Protein AF-A0AAP8T2L1-F1 (afdb_monomer)

Sequence (110 aa):
IVYGIDPHDRSHGLIIADNTVYGTKKKHGIIISREVNDSFIFNNRSYDNHLSGLVIDRNSVNNLIAYNEIYKNHTDGITLYESADNLLWGNQVISNRRHGIRIRNSVNIR

pLDDT: mean 97.95, std 3.61, range [69.81, 98.94]

Structure (mmCIF, N/CA/C/O backbone):
data_AF-A0AAP8T2L1-F1
#
_entry.id   AF-A0AAP8T2L1-F1
#
loop_
_atom_site.group_PDB
_atom_site.id
_atom_site.type_symbol
_atom_site.label_atom_id
_atom_site.label_alt_id
_atom_site.label_comp_id
_atom_site.label_asym_id
_atom_site.label_entity_id
_atom_site.label_seq_id
_atom_site.pdbx_PDB_ins_code
_atom_site.Cartn_x
_atom_site.Cartn_y
_atom_site.Cartn_z
_atom_site.occupancy
_atom_site.B_iso_or_equiv
_atom_site.auth_seq_id
_atom_site.auth_comp_id
_atom_site.auth_asym_id
_atom_site.auth_atom_id
_atom_site.pdbx_PDB_model_num
ATOM 1 N N . ILE A 1 1 ? 0.725 -8.286 16.648 1.00 69.81 1 ILE A N 1
ATOM 2 C CA . ILE A 1 1 ? 0.908 -8.397 15.182 1.00 69.81 1 ILE A CA 1
ATOM 3 C C . ILE A 1 1 ? 1.574 -7.121 14.677 1.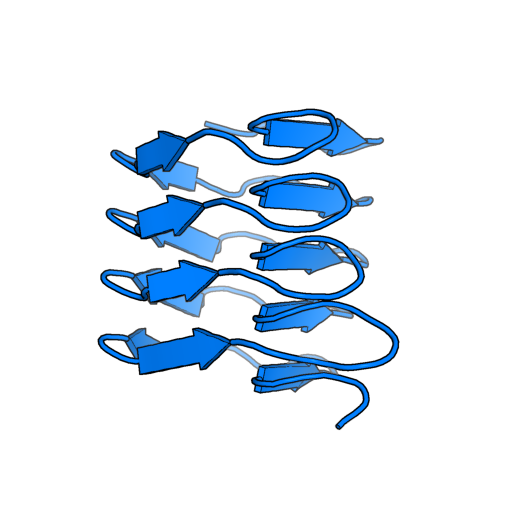00 69.81 1 ILE A C 1
ATOM 5 O O . ILE A 1 1 ? 1.066 -6.039 14.970 1.00 69.81 1 ILE A O 1
ATOM 9 N N . VAL A 1 2 ? 2.739 -7.236 14.030 1.00 84.06 2 VAL A N 1
ATOM 10 C CA . VAL A 1 2 ? 3.476 -6.082 13.477 1.00 84.06 2 VAL A CA 1
ATOM 11 C C . VAL A 1 2 ? 2.884 -5.690 12.125 1.00 84.06 2 VAL A C 1
ATOM 13 O O . VAL A 1 2 ? 2.434 -4.556 11.995 1.00 84.06 2 VAL A O 1
ATOM 16 N N . TYR A 1 3 ? 2.796 -6.655 11.208 1.00 79.81 3 TYR A N 1
ATOM 17 C CA . TYR A 1 3 ? 2.120 -6.577 9.910 1.00 79.81 3 TYR A CA 1
ATOM 18 C C . TYR A 1 3 ? 1.107 -7.715 9.775 1.00 79.81 3 TYR A C 1
ATOM 20 O O . TYR A 1 3 ? 1.274 -8.737 10.441 1.00 79.81 3 TYR A O 1
ATOM 28 N N . GLY A 1 4 ? 0.079 -7.540 8.943 1.00 94.38 4 GLY A N 1
ATOM 29 C CA . GLY A 1 4 ? -0.875 -8.601 8.616 1.00 94.38 4 GLY A CA 1
ATOM 30 C C . GLY A 1 4 ? -0.333 -9.522 7.525 1.00 94.38 4 GLY A C 1
ATOM 31 O O . GLY A 1 4 ? -0.087 -10.695 7.783 1.00 94.38 4 GLY A O 1
ATOM 32 N N . ILE A 1 5 ? -0.109 -8.967 6.330 1.00 97.56 5 ILE A N 1
ATOM 33 C CA . ILE A 1 5 ? 0.462 -9.659 5.163 1.00 97.56 5 ILE A CA 1
ATOM 34 C C . ILE A 1 5 ? 1.694 -8.870 4.706 1.00 97.56 5 ILE A C 1
ATOM 36 O O . ILE A 1 5 ? 1.571 -7.676 4.438 1.00 97.56 5 ILE A O 1
ATOM 40 N N . ASP A 1 6 ? 2.863 -9.517 4.662 1.00 97.38 6 ASP A N 1
ATOM 41 C CA . ASP A 1 6 ? 4.164 -8.861 4.429 1.00 97.38 6 ASP A CA 1
ATOM 42 C C . ASP A 1 6 ? 5.100 -9.643 3.477 1.00 97.38 6 ASP A C 1
ATOM 44 O O . ASP A 1 6 ? 6.122 -10.178 3.917 1.00 97.38 6 ASP A O 1
ATOM 48 N N . PRO A 1 7 ? 4.762 -9.799 2.180 1.00 93.44 7 PRO A N 1
ATOM 49 C CA . PRO A 1 7 ? 5.685 -10.356 1.204 1.00 93.44 7 PRO A CA 1
ATOM 50 C C . PRO A 1 7 ? 6.895 -9.459 0.969 1.00 93.44 7 PRO A C 1
ATOM 52 O O . PRO A 1 7 ? 6.800 -8.233 0.866 1.00 93.44 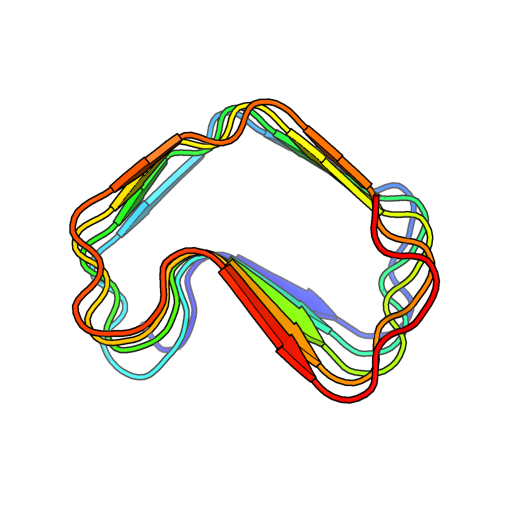7 PRO A O 1
ATOM 55 N N . HIS A 1 8 ? 8.035 -10.117 0.801 1.00 94.56 8 HIS A N 1
ATOM 56 C CA . HIS A 1 8 ? 9.329 -9.472 0.712 1.00 94.56 8 HIS A CA 1
ATOM 57 C C . HIS A 1 8 ? 10.233 -10.130 -0.337 1.00 94.56 8 HIS A C 1
ATOM 59 O O . HIS A 1 8 ? 9.967 -11.230 -0.825 1.00 94.56 8 HIS A O 1
ATOM 65 N N . ASP A 1 9 ? 11.340 -9.443 -0.629 1.00 95.94 9 ASP A N 1
ATOM 66 C CA . ASP A 1 9 ? 12.564 -10.015 -1.197 1.00 95.94 9 ASP A CA 1
ATOM 67 C C . ASP A 1 9 ? 12.402 -10.644 -2.586 1.00 95.94 9 ASP A C 1
ATOM 69 O O . ASP A 1 9 ? 12.643 -11.837 -2.769 1.00 95.94 9 ASP A O 1
ATOM 73 N N . ARG A 1 10 ? 12.082 -9.807 -3.585 1.00 97.38 10 ARG A N 1
ATOM 74 C CA . ARG A 1 10 ? 12.013 -10.185 -5.014 1.00 97.38 10 ARG A CA 1
ATOM 75 C C . ARG A 1 10 ? 10.965 -11.254 -5.337 1.00 97.38 10 ARG A C 1
ATOM 77 O O . ARG A 1 10 ? 11.058 -11.932 -6.358 1.00 97.38 10 ARG A O 1
ATOM 84 N N . SER A 1 11 ? 9.970 -11.417 -4.468 1.00 98.38 11 SER A N 1
ATOM 85 C CA . SER A 1 11 ? 8.792 -12.229 -4.777 1.00 98.38 11 SER A CA 1
ATOM 86 C C . SER A 1 11 ? 8.048 -11.638 -5.978 1.00 98.38 11 SER A C 1
ATOM 88 O O . SER A 1 11 ? 7.996 -10.422 -6.136 1.00 98.38 11 SER A O 1
ATOM 90 N N . HIS A 1 12 ? 7.443 -12.472 -6.817 1.00 98.50 12 HIS A N 1
ATOM 91 C CA . HIS A 1 12 ? 6.735 -12.001 -8.008 1.00 98.50 12 HIS A CA 1
ATOM 92 C C . HIS A 1 12 ? 5.533 -12.885 -8.339 1.00 98.50 12 HIS A C 1
ATOM 94 O O . HIS A 1 12 ? 5.485 -14.047 -7.930 1.00 98.50 12 HIS A O 1
ATOM 100 N N . GLY A 1 13 ? 4.564 -12.353 -9.088 1.00 98.00 13 GLY A N 1
ATOM 101 C CA . GLY A 1 13 ? 3.379 -13.116 -9.498 1.00 98.00 13 GLY A CA 1
ATOM 102 C C . GLY A 1 13 ? 2.474 -13.531 -8.334 1.00 98.00 13 GLY A C 1
ATOM 103 O O . GLY A 1 13 ? 1.779 -14.542 -8.427 1.00 98.00 13 GLY A O 1
ATOM 104 N N . LEU A 1 14 ? 2.505 -12.797 -7.217 1.00 98.69 14 LEU A N 1
ATOM 105 C CA . LEU A 1 14 ? 1.685 -13.114 -6.052 1.00 98.69 14 LEU A CA 1
ATOM 106 C C . LEU A 1 14 ? 0.221 -12.748 -6.303 1.00 98.69 14 LEU A C 1
ATOM 108 O O . LEU A 1 14 ? -0.080 -11.746 -6.951 1.00 98.69 14 LEU A O 1
ATOM 112 N N . ILE A 1 15 ? -0.686 -13.521 -5.708 1.00 98.75 15 ILE A N 1
ATOM 113 C CA . ILE A 1 15 ? -2.114 -13.205 -5.642 1.00 98.75 15 ILE A CA 1
ATOM 114 C C . ILE A 1 15 ? -2.483 -13.022 -4.171 1.00 98.75 15 ILE A C 1
ATOM 116 O O . ILE A 1 15 ? -2.495 -13.978 -3.398 1.00 98.75 15 ILE A O 1
ATOM 120 N N . ILE A 1 16 ? -2.774 -11.781 -3.785 1.00 98.81 16 ILE A N 1
ATOM 121 C CA . ILE A 1 16 ? -3.253 -11.405 -2.453 1.00 98.81 16 ILE A CA 1
ATOM 122 C C . ILE A 1 16 ? -4.685 -10.913 -2.631 1.00 98.81 16 ILE A C 1
ATOM 124 O O . ILE A 1 16 ? -4.914 -9.738 -2.925 1.00 98.81 16 ILE A O 1
ATOM 128 N N . ALA A 1 17 ? -5.644 -11.827 -2.509 1.00 98.81 17 ALA A N 1
ATOM 129 C CA . ALA A 1 17 ? -7.039 -11.547 -2.819 1.00 98.81 17 ALA A CA 1
ATOM 130 C C . ALA A 1 17 ? -8.009 -12.009 -1.734 1.00 98.81 17 ALA A C 1
ATOM 132 O O 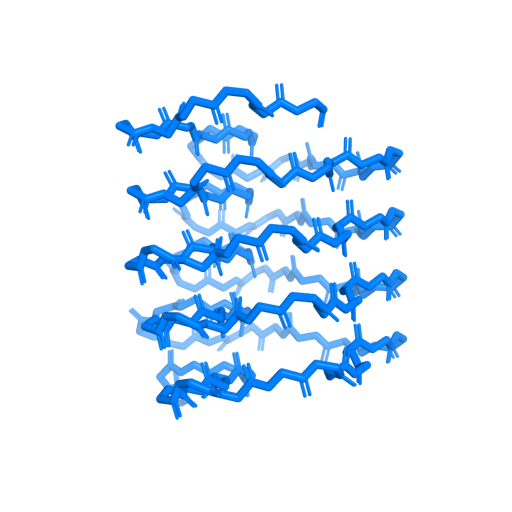. ALA A 1 17 ? -7.729 -12.973 -1.023 1.00 98.81 17 ALA A O 1
ATOM 133 N N . ASP A 1 18 ? -9.134 -11.298 -1.624 1.00 98.69 18 ASP A N 1
ATOM 134 C CA . ASP A 1 18 ? -10.279 -11.645 -0.770 1.00 98.69 18 ASP A CA 1
ATOM 135 C C . ASP A 1 18 ? -9.934 -11.814 0.726 1.00 98.69 18 ASP A C 1
ATOM 137 O O . ASP A 1 18 ? -10.605 -12.527 1.476 1.00 98.69 18 ASP A O 1
ATOM 141 N N . ASN A 1 19 ? -8.889 -11.124 1.199 1.00 98.81 19 ASN A N 1
ATOM 142 C CA . ASN A 1 19 ? -8.484 -11.162 2.602 1.00 98.81 19 ASN A CA 1
ATOM 143 C C . ASN A 1 19 ? -9.191 -10.083 3.426 1.00 98.81 19 ASN A C 1
ATOM 145 O O . ASN A 1 19 ? -9.475 -8.984 2.951 1.00 98.81 19 ASN A O 1
ATOM 149 N N . THR A 1 20 ? -9.381 -10.363 4.716 1.00 98.75 20 THR A N 1
ATOM 150 C CA . THR A 1 20 ? -9.768 -9.365 5.722 1.00 98.75 20 THR A CA 1
ATOM 151 C C . THR A 1 20 ? -8.606 -9.158 6.694 1.00 98.75 20 THR A C 1
ATOM 153 O O . THR A 1 20 ? -8.273 -10.053 7.467 1.00 98.75 20 THR A O 1
ATOM 156 N N . VAL A 1 21 ? -7.972 -7.983 6.646 1.00 98.75 21 VAL A N 1
ATOM 157 C CA . VAL A 1 21 ? -6.747 -7.650 7.390 1.00 98.75 21 VAL A CA 1
ATOM 158 C C . VAL A 1 21 ? -6.991 -6.440 8.289 1.00 98.75 21 VAL A C 1
ATOM 160 O O . VAL A 1 21 ? -7.197 -5.326 7.808 1.00 98.75 21 VAL A O 1
ATOM 163 N N . TYR A 1 22 ? -6.957 -6.636 9.607 1.00 98.69 22 TYR A N 1
ATOM 164 C CA . TYR A 1 22 ? -7.258 -5.559 10.549 1.00 98.69 22 TYR A CA 1
ATOM 165 C C . TYR A 1 22 ? -6.533 -5.677 11.887 1.00 98.69 22 TYR A C 1
ATOM 167 O O . TYR A 1 22 ? -6.067 -6.747 12.286 1.00 98.69 22 TYR A O 1
ATOM 175 N N . GLY A 1 23 ? -6.467 -4.559 12.613 1.00 97.94 23 GLY A N 1
ATOM 176 C CA . GLY A 1 23 ? -6.033 -4.540 14.007 1.00 97.94 23 GLY A CA 1
ATOM 177 C C . GLY A 1 23 ? -4.537 -4.778 14.220 1.00 97.94 23 GLY A C 1
ATOM 178 O O . GLY A 1 23 ? -4.140 -5.151 15.337 1.00 97.94 23 GLY A O 1
ATOM 179 N N . THR A 1 24 ? -3.689 -4.569 13.202 1.00 98.19 24 THR A N 1
ATOM 180 C CA . THR A 1 24 ? -2.235 -4.609 13.409 1.00 98.19 24 THR A CA 1
ATOM 181 C C . THR A 1 24 ? -1.822 -3.553 14.431 1.00 98.19 24 THR A C 1
ATOM 183 O O . THR A 1 24 ? -2.358 -2.448 14.486 1.00 98.19 24 THR A O 1
ATOM 186 N N . LYS A 1 25 ? -0.891 -3.917 15.319 1.00 97.69 25 LYS A N 1
ATOM 187 C CA . LYS A 1 25 ? -0.611 -3.145 16.543 1.00 97.69 25 LYS A CA 1
ATOM 188 C C . LYS A 1 25 ? 0.550 -2.175 16.408 1.00 97.69 25 LYS A C 1
ATOM 190 O O . LYS A 1 25 ? 0.699 -1.308 17.258 1.00 97.69 25 LYS A O 1
ATOM 195 N N . LYS A 1 26 ? 1.401 -2.360 15.396 1.00 97.19 26 LYS A N 1
ATOM 196 C CA . LYS A 1 26 ? 2.616 -1.551 15.228 1.00 97.19 26 LYS A CA 1
ATOM 197 C C . LYS A 1 26 ? 2.772 -0.944 13.844 1.00 97.19 26 LYS A C 1
ATOM 199 O O . LYS A 1 26 ? 3.391 0.108 13.751 1.00 97.19 26 LYS A O 1
ATOM 204 N N . LYS A 1 27 ? 2.309 -1.601 12.778 1.00 96.88 27 LYS A N 1
ATOM 205 C CA . LYS A 1 27 ? 2.555 -1.129 11.413 1.00 96.88 27 LYS A CA 1
ATOM 206 C C . LYS A 1 27 ? 1.346 -1.317 10.494 1.00 96.88 27 LYS A C 1
ATOM 208 O O . LYS A 1 27 ? 0.245 -0.918 10.858 1.00 96.88 27 LYS A O 1
ATOM 213 N N . HIS A 1 28 ? 1.580 -1.799 9.279 1.00 98.25 28 HIS A N 1
ATOM 214 C CA . HIS A 1 28 ? 0.636 -1.778 8.167 1.00 98.25 28 HIS A CA 1
ATOM 215 C C . HIS A 1 28 ? -0.277 -2.999 8.184 1.00 98.25 28 HIS A C 1
ATOM 217 O O . HIS A 1 28 ? 0.074 -4.017 8.781 1.00 98.25 28 HIS A O 1
ATOM 223 N N . GLY A 1 29 ? -1.435 -2.903 7.534 1.00 98.75 29 GLY A N 1
ATOM 224 C CA . GLY A 1 29 ? -2.268 -4.073 7.256 1.00 98.75 29 GLY A CA 1
ATOM 225 C C . GLY A 1 29 ? -1.565 -5.003 6.269 1.00 98.75 29 GLY A C 1
ATOM 226 O O . GLY A 1 29 ? -1.047 -6.052 6.654 1.00 98.75 29 GLY A O 1
ATOM 227 N N . ILE A 1 30 ? -1.505 -4.570 5.011 1.00 98.81 30 ILE A N 1
ATOM 228 C CA . ILE A 1 30 ? -0.823 -5.255 3.910 1.00 98.81 30 ILE A CA 1
ATOM 229 C C . ILE A 1 30 ? 0.389 -4.418 3.496 1.00 98.81 30 ILE A C 1
ATOM 231 O O . ILE A 1 30 ? 0.293 -3.195 3.375 1.00 98.81 30 ILE A O 1
ATOM 235 N N . ILE A 1 31 ? 1.529 -5.053 3.268 1.00 98.69 31 ILE A N 1
ATOM 236 C CA . ILE A 1 31 ? 2.708 -4.409 2.693 1.00 98.69 31 ILE A CA 1
A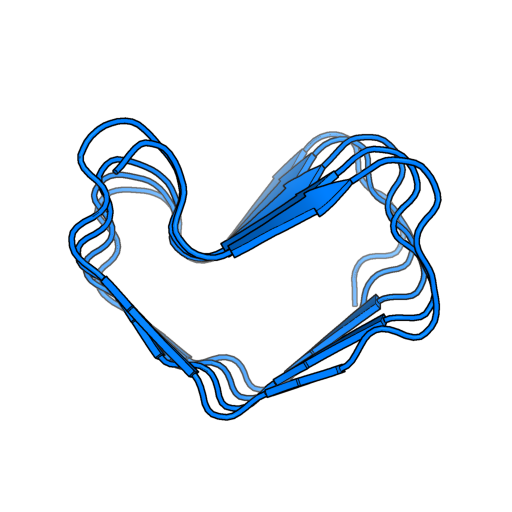TOM 237 C C . ILE A 1 31 ? 3.382 -5.368 1.716 1.00 98.69 31 ILE A C 1
ATOM 239 O O . ILE A 1 31 ? 3.561 -6.536 2.029 1.00 98.69 31 ILE A O 1
ATOM 243 N N . ILE A 1 32 ? 3.750 -4.867 0.538 1.00 98.62 32 ILE A N 1
ATOM 244 C CA . ILE A 1 32 ? 4.717 -5.517 -0.347 1.00 98.62 32 ILE A CA 1
ATOM 245 C C . ILE A 1 32 ? 5.976 -4.655 -0.397 1.00 98.62 32 ILE A C 1
ATOM 247 O O . ILE A 1 32 ? 5.887 -3.428 -0.510 1.00 98.62 32 ILE A O 1
ATOM 251 N N . SER A 1 33 ? 7.152 -5.264 -0.244 1.00 98.56 33 SER A N 1
ATOM 252 C CA . SER A 1 33 ? 8.390 -4.490 -0.147 1.00 98.56 33 SER A CA 1
ATOM 253 C C . SER A 1 33 ? 9.609 -5.196 -0.726 1.00 98.56 33 SER A C 1
ATOM 255 O O . SER A 1 33 ? 9.862 -6.364 -0.448 1.00 98.56 33 SER A O 1
ATOM 257 N N . ARG A 1 34 ? 10.497 -4.392 -1.324 1.00 98.38 34 ARG A N 1
ATOM 258 C CA . ARG A 1 34 ? 11.809 -4.803 -1.851 1.00 98.38 34 ARG A CA 1
ATOM 259 C C . ARG A 1 34 ? 11.646 -5.685 -3.086 1.00 98.38 34 ARG A C 1
ATOM 261 O O . ARG A 1 34 ? 11.839 -6.899 -3.022 1.00 98.38 34 ARG A O 1
ATOM 268 N N . GLU A 1 35 ? 11.313 -5.011 -4.185 1.00 98.62 35 GLU A N 1
ATOM 269 C CA . GLU A 1 35 ? 11.191 -5.586 -5.530 1.00 98.62 35 GLU A CA 1
ATOM 270 C C . GLU A 1 35 ? 10.110 -6.667 -5.627 1.00 98.62 35 GLU A C 1
ATOM 272 O O . GLU A 1 35 ? 10.280 -7.665 -6.323 1.00 98.62 35 GLU A O 1
ATOM 277 N N . VAL A 1 36 ? 8.995 -6.484 -4.911 1.00 98.81 36 VAL A N 1
ATOM 278 C CA . VAL A 1 36 ? 7.827 -7.342 -5.117 1.00 98.81 36 VAL A CA 1
ATOM 279 C C . VAL A 1 36 ? 7.102 -6.866 -6.368 1.00 98.81 36 VAL A C 1
ATOM 281 O O . VAL A 1 36 ? 6.531 -5.773 -6.378 1.00 98.81 36 VAL A O 1
ATOM 284 N N . ASN A 1 37 ? 7.159 -7.670 -7.424 1.00 98.81 37 ASN A N 1
ATOM 285 C CA . ASN A 1 37 ? 6.781 -7.232 -8.764 1.00 98.81 37 ASN A CA 1
ATOM 286 C C . ASN A 1 37 ? 5.663 -8.085 -9.360 1.00 98.81 37 ASN A C 1
ATOM 288 O O . ASN A 1 37 ? 5.402 -9.204 -8.906 1.00 98.81 37 ASN A O 1
ATOM 292 N N . ASP A 1 38 ? 5.012 -7.551 -10.393 1.00 98.81 38 ASP A N 1
ATOM 293 C CA . ASP A 1 38 ? 4.063 -8.282 -11.244 1.00 98.81 38 ASP A CA 1
ATOM 294 C C . ASP A 1 38 ? 2.982 -9.029 -10.434 1.00 98.81 38 ASP A C 1
ATOM 296 O O . ASP A 1 38 ? 2.590 -10.150 -10.760 1.00 98.81 38 ASP A O 1
ATOM 300 N N . SER A 1 39 ? 2.559 -8.442 -9.310 1.00 98.88 39 SER A N 1
ATOM 301 C CA . SER A 1 39 ? 1.650 -9.064 -8.348 1.00 98.88 39 SER A CA 1
ATOM 302 C C . SER A 1 39 ? 0.277 -8.394 -8.336 1.00 98.88 39 SER A C 1
ATOM 304 O O . SER A 1 39 ? 0.099 -7.236 -8.723 1.00 98.88 39 SER A O 1
ATOM 306 N N . PHE A 1 40 ? -0.715 -9.141 -7.858 1.00 98.88 40 PHE A N 1
ATOM 307 C CA . PHE A 1 40 ? -2.123 -8.770 -7.869 1.00 98.88 40 PHE A CA 1
ATOM 308 C C . PHE A 1 40 ? -2.646 -8.682 -6.438 1.00 98.88 40 PHE A C 1
ATOM 310 O O . PHE A 1 40 ? -2.660 -9.674 -5.708 1.00 98.88 40 PHE A O 1
ATOM 317 N N . ILE A 1 41 ? -3.096 -7.494 -6.040 1.00 98.94 41 ILE A N 1
ATOM 318 C CA . ILE A 1 41 ? -3.634 -7.220 -4.707 1.00 98.94 41 ILE A CA 1
ATOM 319 C C . ILE A 1 41 ? -5.042 -6.659 -4.871 1.00 98.94 41 ILE A C 1
ATOM 321 O O . ILE A 1 41 ? -5.216 -5.466 -5.142 1.00 98.94 41 ILE A O 1
ATOM 325 N N . PHE A 1 42 ? -6.061 -7.509 -4.746 1.00 98.94 42 PHE A N 1
ATOM 326 C CA . PHE A 1 42 ? -7.428 -7.107 -5.075 1.00 98.94 42 PHE A CA 1
ATOM 327 C C . PHE A 1 42 ? -8.513 -7.667 -4.161 1.00 98.94 42 PHE A C 1
ATOM 329 O O . PHE A 1 42 ? -8.325 -8.687 -3.513 1.00 98.94 42 PHE A O 1
ATOM 336 N N . ASN A 1 43 ? -9.659 -6.982 -4.100 1.00 98.88 43 ASN A N 1
ATOM 337 C CA . ASN A 1 43 ? -10.819 -7.362 -3.278 1.00 98.88 43 ASN A CA 1
ATOM 338 C C . ASN A 1 43 ? -10.514 -7.572 -1.780 1.00 98.88 43 ASN A C 1
ATOM 340 O O . ASN A 1 43 ? -11.253 -8.257 -1.075 1.00 98.88 43 ASN A O 1
ATOM 344 N N . ASN A 1 44 ? -9.429 -6.997 -1.256 1.00 98.94 44 ASN A N 1
ATOM 345 C CA . ASN A 1 44 ? -9.119 -7.113 0.166 1.00 98.94 44 ASN A CA 1
ATOM 346 C C . ASN A 1 44 ? -9.843 -6.028 0.966 1.00 98.94 44 ASN A C 1
ATOM 348 O O . ASN A 1 44 ? -10.005 -4.896 0.505 1.00 98.94 44 ASN A O 1
ATOM 352 N N . ARG A 1 45 ? -10.178 -6.345 2.218 1.00 98.94 45 ARG A N 1
ATOM 353 C CA . ARG A 1 45 ? -10.580 -5.367 3.233 1.00 98.94 45 ARG A CA 1
ATOM 354 C C . ARG A 1 45 ? -9.416 -5.126 4.183 1.00 98.94 45 ARG A C 1
ATOM 356 O O . ARG A 1 45 ? -9.033 -6.039 4.912 1.00 98.94 45 ARG A O 1
ATOM 363 N N . SER A 1 46 ? -8.860 -3.915 4.195 1.00 98.88 46 SER A N 1
ATOM 364 C CA . SER A 1 46 ? -7.751 -3.547 5.087 1.00 98.88 46 SER A CA 1
ATOM 365 C C . SER A 1 46 ? -8.101 -2.346 5.961 1.00 98.88 46 SER A C 1
ATOM 367 O O . SER A 1 46 ? -8.166 -1.210 5.477 1.00 98.88 46 SER A O 1
ATOM 369 N N . TYR A 1 47 ? -8.340 -2.581 7.255 1.00 98.94 47 TYR A N 1
ATOM 370 C CA . TYR A 1 47 ? -8.896 -1.552 8.134 1.00 98.94 47 TYR A CA 1
ATOM 371 C C . TYR A 1 47 ? -8.404 -1.569 9.579 1.00 98.94 47 TYR A C 1
ATOM 373 O O . TYR A 1 47 ? -7.934 -2.580 10.083 1.00 98.94 47 TYR A O 1
ATOM 381 N N . ASP A 1 48 ? -8.547 -0.431 10.265 1.00 98.75 48 ASP A N 1
ATOM 382 C CA . ASP A 1 48 ? -8.191 -0.266 11.687 1.00 98.75 48 ASP A CA 1
ATOM 383 C C . ASP A 1 48 ? -6.767 -0.763 12.031 1.00 98.75 48 ASP A C 1
ATOM 385 O O . ASP A 1 48 ? -6.516 -1.370 13.074 1.00 98.75 48 ASP A O 1
ATOM 389 N N . ASN A 1 49 ? -5.817 -0.536 11.120 1.00 98.88 49 ASN A N 1
ATOM 390 C CA . ASN A 1 49 ? -4.402 -0.846 11.323 1.00 98.88 49 ASN A CA 1
ATOM 391 C C . ASN A 1 49 ? -3.654 0.351 11.924 1.00 98.88 49 ASN A C 1
ATOM 393 O O . ASN A 1 49 ? -4.025 1.504 11.691 1.00 98.88 49 ASN A O 1
ATOM 397 N N . HIS A 1 50 ? -2.589 0.086 12.691 1.00 98.69 50 HIS A N 1
ATOM 398 C CA . HIS A 1 50 ? -1.848 1.134 13.408 1.00 98.69 50 HIS A CA 1
ATOM 399 C C . HIS A 1 50 ? -1.157 2.156 12.490 1.00 98.69 50 HIS A C 1
ATOM 401 O O . HIS A 1 50 ? -1.003 3.315 12.865 1.00 98.69 50 HIS A O 1
ATOM 407 N N . LEU A 1 51 ? -0.726 1.743 11.300 1.00 98.69 51 LEU A N 1
ATOM 408 C CA . LEU A 1 51 ? -0.249 2.640 10.247 1.00 98.69 51 LEU A CA 1
ATOM 409 C C . LEU A 1 51 ? -1.153 2.500 9.017 1.00 98.69 51 LEU A C 1
ATOM 411 O O . LEU A 1 51 ? -2.371 2.475 9.160 1.00 98.69 51 LEU A O 1
ATOM 415 N N . SER A 1 52 ? -0.576 2.455 7.812 1.00 98.81 52 SER A N 1
ATOM 416 C CA . SER A 1 52 ? -1.352 2.421 6.577 1.00 98.81 52 SER A CA 1
ATOM 417 C C . SER A 1 52 ? -2.072 1.090 6.351 1.00 98.81 52 SER A C 1
ATOM 419 O O . SER A 1 52 ? -1.600 0.038 6.789 1.00 98.81 52 SER A O 1
ATOM 421 N N . GLY A 1 53 ? -3.185 1.127 5.622 1.00 98.88 53 GLY A N 1
ATOM 422 C CA . GLY A 1 53 ? -3.923 -0.082 5.253 1.00 98.88 53 GLY A CA 1
ATOM 423 C C . GLY A 1 53 ? -3.179 -0.951 4.237 1.00 98.88 53 GLY A C 1
ATOM 424 O O . GLY A 1 53 ? -3.095 -2.167 4.417 1.00 98.88 53 GLY A O 1
ATOM 425 N N . LEU A 1 54 ? -2.604 -0.335 3.203 1.00 98.88 54 LEU A N 1
ATOM 426 C CA . LEU A 1 54 ? -1.811 -1.017 2.178 1.00 98.88 54 LEU A CA 1
ATOM 427 C C . LEU A 1 54 ? -0.572 -0.194 1.816 1.00 98.88 54 LEU A C 1
ATOM 429 O O . LEU A 1 54 ? -0.665 1.021 1.625 1.00 98.88 54 LEU A O 1
ATOM 433 N N . VAL A 1 55 ? 0.585 -0.846 1.715 1.00 98.88 55 VAL A N 1
ATOM 434 C CA . VAL A 1 55 ? 1.852 -0.205 1.343 1.00 98.88 55 VAL A CA 1
ATOM 435 C C . VAL A 1 55 ? 2.534 -0.948 0.199 1.00 98.88 55 VAL A C 1
ATOM 437 O O . VAL A 1 55 ? 2.646 -2.170 0.234 1.00 98.88 55 VAL A O 1
ATOM 440 N N . ILE A 1 56 ? 3.029 -0.193 -0.780 1.00 98.81 56 ILE A N 1
ATOM 441 C CA . ILE A 1 56 ? 3.965 -0.651 -1.811 1.00 98.81 56 ILE A CA 1
ATOM 442 C C . ILE A 1 56 ? 5.292 0.077 -1.571 1.00 98.81 56 ILE A C 1
ATOM 444 O O . ILE A 1 56 ? 5.328 1.309 -1.599 1.00 98.81 56 ILE A O 1
ATOM 448 N N . ASP A 1 57 ? 6.357 -0.662 -1.262 1.00 98.62 57 ASP A N 1
ATOM 449 C CA . ASP A 1 57 ? 7.625 -0.102 -0.774 1.00 98.62 57 ASP A CA 1
ATOM 450 C C . ASP A 1 57 ? 8.853 -0.648 -1.525 1.00 98.62 57 ASP A C 1
ATOM 452 O O . ASP A 1 57 ? 8.867 -1.782 -2.012 1.00 98.62 57 ASP A O 1
ATOM 456 N N . ARG A 1 58 ? 9.930 0.146 -1.555 1.00 98.44 58 ARG A N 1
ATOM 457 C CA . ARG A 1 58 ? 11.269 -0.211 -2.063 1.00 98.44 58 ARG A CA 1
ATOM 458 C C . ARG A 1 58 ? 11.262 -0.881 -3.443 1.00 98.44 58 ARG A C 1
ATOM 460 O O . ARG A 1 58 ? 11.560 -2.072 -3.550 1.00 98.44 58 ARG A O 1
ATOM 467 N N . ASN A 1 59 ? 11.000 -0.098 -4.484 1.00 98.62 59 ASN A N 1
ATOM 468 C CA . ASN A 1 59 ? 11.113 -0.503 -5.886 1.00 98.62 59 ASN A CA 1
ATOM 469 C C . ASN A 1 59 ? 10.236 -1.709 -6.262 1.00 98.62 59 ASN A C 1
ATOM 471 O O . ASN A 1 59 ? 10.660 -2.571 -7.022 1.00 98.62 59 ASN A O 1
ATOM 475 N N . SER A 1 60 ? 9.032 -1.786 -5.692 1.00 98.88 60 SER A N 1
ATOM 476 C CA . SER A 1 60 ? 8.041 -2.815 -6.026 1.00 98.88 60 SER A CA 1
ATOM 477 C C . SER A 1 60 ? 7.164 -2.300 -7.172 1.00 98.88 60 SER A C 1
ATOM 479 O O . SER A 1 60 ? 6.431 -1.328 -6.988 1.00 98.88 60 SER A O 1
ATOM 481 N N . VAL A 1 61 ? 7.269 -2.885 -8.365 1.00 98.88 61 VAL A N 1
ATOM 482 C CA . VAL A 1 61 ? 6.750 -2.306 -9.623 1.00 98.88 61 VAL A CA 1
ATOM 483 C C . VAL A 1 61 ? 5.790 -3.239 -10.362 1.00 98.88 61 VAL A C 1
ATOM 485 O O . VAL A 1 61 ? 5.739 -4.435 -10.085 1.00 98.88 61 VAL A O 1
ATOM 488 N N . ASN A 1 62 ? 5.037 -2.702 -11.328 1.00 98.81 62 ASN A N 1
ATOM 489 C CA . ASN A 1 62 ? 4.093 -3.453 -12.169 1.00 98.81 62 ASN A CA 1
ATOM 490 C C . ASN A 1 62 ? 3.008 -4.217 -11.395 1.00 98.81 62 ASN A C 1
ATOM 492 O O . ASN A 1 62 ? 2.494 -5.232 -11.864 1.00 98.81 62 ASN A O 1
ATOM 496 N N . ASN A 1 63 ? 2.631 -3.743 -10.209 1.00 98.94 63 ASN A N 1
ATOM 497 C CA . ASN A 1 63 ? 1.578 -4.378 -9.429 1.00 98.94 63 ASN A CA 1
ATOM 498 C C . ASN A 1 63 ? 0.208 -3.778 -9.760 1.00 98.94 63 ASN A C 1
ATOM 500 O O . ASN A 1 63 ? 0.068 -2.568 -9.982 1.00 98.94 63 ASN A O 1
ATOM 504 N N . LEU A 1 64 ? -0.819 -4.630 -9.726 1.00 98.88 64 LEU A N 1
ATOM 505 C CA . LEU A 1 64 ? -2.220 -4.222 -9.767 1.00 98.88 64 LEU A CA 1
ATOM 506 C C . LEU A 1 64 ? -2.786 -4.178 -8.350 1.00 98.88 64 LEU A C 1
ATOM 508 O O . LEU A 1 64 ? -2.850 -5.198 -7.666 1.00 98.88 64 LEU A O 1
ATOM 512 N N . ILE A 1 65 ? -3.261 -3.006 -7.939 1.00 98.88 65 ILE A N 1
ATOM 513 C CA . ILE A 1 65 ? -3.949 -2.795 -6.670 1.00 98.88 65 ILE A CA 1
ATOM 514 C C . ILE A 1 65 ? -5.378 -2.395 -7.002 1.00 98.88 65 ILE A C 1
ATOM 516 O O . ILE A 1 65 ? -5.619 -1.250 -7.386 1.00 98.88 65 ILE A O 1
ATOM 520 N N . ALA A 1 66 ? -6.327 -3.325 -6.897 1.00 98.94 66 ALA A N 1
ATOM 521 C CA . ALA A 1 66 ? -7.668 -3.106 -7.433 1.00 98.94 66 ALA A CA 1
ATOM 522 C C . ALA A 1 66 ? -8.811 -3.464 -6.485 1.00 98.94 66 ALA A C 1
ATOM 524 O O . ALA A 1 66 ? -8.765 -4.476 -5.798 1.00 98.94 66 ALA A O 1
ATOM 525 N N . TYR A 1 67 ? -9.874 -2.658 -6.487 1.00 98.94 67 TYR A N 1
ATOM 526 C CA . TYR A 1 67 ? -11.131 -2.962 -5.787 1.00 98.94 67 TYR A CA 1
ATOM 527 C C . TYR A 1 67 ? -10.977 -3.296 -4.292 1.00 98.94 67 TYR A C 1
ATOM 529 O O . TYR A 1 67 ? -11.790 -4.015 -3.719 1.00 98.94 67 TYR A O 1
ATOM 537 N N . ASN A 1 68 ? -9.930 -2.785 -3.638 1.00 98.94 68 ASN A N 1
ATOM 538 C CA . ASN A 1 68 ? -9.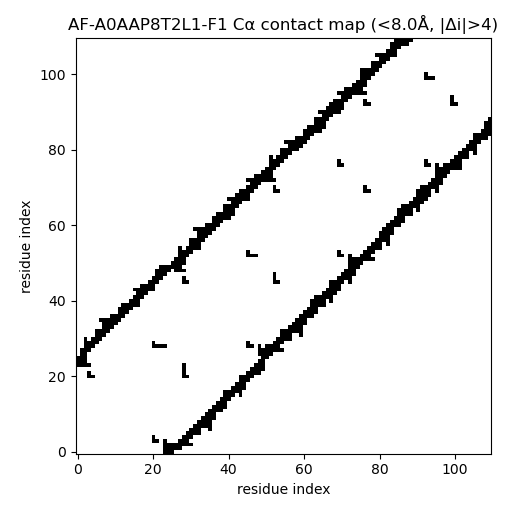745 -2.980 -2.204 1.00 98.94 68 ASN A CA 1
ATOM 539 C C . ASN A 1 68 ? -10.601 -1.977 -1.418 1.00 98.94 68 ASN A C 1
ATOM 541 O O . ASN A 1 68 ? -10.680 -0.800 -1.780 1.00 98.94 68 ASN A O 1
ATOM 545 N N . GLU A 1 69 ? -11.179 -2.424 -0.306 1.00 98.94 69 GLU A N 1
ATOM 546 C CA . GLU A 1 69 ? -11.830 -1.571 0.688 1.00 98.94 69 GLU A CA 1
ATOM 547 C C . GLU A 1 69 ? -10.818 -1.238 1.794 1.00 98.94 69 GLU A C 1
ATOM 549 O O . GLU A 1 69 ? -10.451 -2.089 2.608 1.00 98.94 69 GLU A O 1
ATOM 554 N N . ILE A 1 70 ? -10.332 0.003 1.835 1.00 98.94 70 ILE A N 1
ATOM 555 C CA . ILE A 1 70 ? -9.255 0.417 2.744 1.00 98.94 70 ILE A CA 1
ATOM 556 C C . ILE A 1 70 ? -9.704 1.583 3.614 1.00 98.94 70 ILE A C 1
ATOM 558 O O . ILE A 1 70 ? -9.781 2.727 3.155 1.00 98.94 70 ILE A O 1
ATOM 562 N N . TYR A 1 71 ? -9.986 1.307 4.889 1.00 98.94 71 TYR A N 1
ATOM 563 C CA . TYR A 1 71 ? -10.683 2.273 5.735 1.00 98.94 71 TYR A CA 1
ATOM 564 C C . TYR A 1 71 ? -10.261 2.309 7.200 1.00 98.94 71 TYR A C 1
ATOM 566 O O . TYR A 1 71 ? -9.787 1.333 7.764 1.00 98.94 71 TYR A O 1
ATOM 574 N N . LYS A 1 72 ? -10.473 3.457 7.858 1.00 98.81 72 LYS A N 1
ATOM 575 C CA . LYS A 1 72 ? -10.236 3.651 9.306 1.00 98.81 72 LYS A CA 1
ATOM 576 C C . LYS A 1 72 ? -8.818 3.301 9.783 1.00 98.81 72 LYS A C 1
ATOM 578 O O . LYS A 1 72 ? -8.608 3.101 10.977 1.00 98.81 72 LYS A O 1
ATOM 583 N N . ASN A 1 73 ? -7.833 3.253 8.889 1.00 98.94 73 ASN A N 1
ATOM 584 C CA . ASN A 1 73 ? -6.441 3.039 9.269 1.00 98.94 73 ASN A CA 1
ATOM 585 C C . ASN A 1 73 ? -5.885 4.289 9.963 1.00 98.94 73 ASN A C 1
ATOM 587 O O . ASN A 1 73 ? -6.309 5.418 9.692 1.00 98.94 73 ASN A O 1
ATOM 591 N N . HIS A 1 74 ? -4.968 4.094 10.911 1.00 98.81 74 HIS A N 1
ATOM 592 C CA . HIS A 1 74 ? -4.551 5.153 11.835 1.00 98.81 74 HIS A CA 1
ATOM 593 C C . HIS A 1 74 ? -3.535 6.117 11.207 1.00 98.81 74 HIS A C 1
ATOM 595 O O . HIS A 1 74 ? -3.265 7.169 11.791 1.00 98.81 74 HIS A O 1
ATOM 601 N N . THR A 1 75 ? -3.037 5.810 10.005 1.00 98.75 75 THR A N 1
ATOM 602 C CA . THR A 1 75 ? -2.369 6.773 9.120 1.00 98.75 75 THR A CA 1
ATOM 603 C C . THR A 1 75 ? -3.051 6.851 7.750 1.00 98.75 75 THR A C 1
ATOM 605 O O . THR A 1 75 ? -4.189 7.311 7.672 1.00 98.75 75 THR A O 1
ATOM 608 N N . ASP A 1 76 ? -2.365 6.475 6.672 1.00 98.88 76 ASP A N 1
ATOM 609 C CA . ASP A 1 76 ? -2.852 6.618 5.301 1.00 98.88 76 ASP A CA 1
ATOM 610 C C . ASP A 1 76 ? -3.667 5.388 4.874 1.00 98.88 76 ASP A C 1
ATOM 612 O O . ASP A 1 76 ? -3.569 4.322 5.477 1.00 98.88 76 ASP A O 1
ATOM 616 N N . GLY A 1 77 ? -4.461 5.495 3.814 1.00 98.94 77 GLY A N 1
ATOM 617 C CA . GLY A 1 77 ? -5.096 4.325 3.211 1.00 98.94 77 GLY A CA 1
ATOM 618 C C . GLY A 1 77 ? -4.082 3.484 2.440 1.00 98.94 77 GLY A C 1
ATOM 619 O O . GLY A 1 77 ? -3.605 2.461 2.936 1.00 98.94 77 GLY A O 1
ATOM 620 N N . ILE A 1 78 ? -3.733 3.948 1.239 1.00 98.94 78 ILE A N 1
ATOM 621 C CA . ILE A 1 78 ? -2.722 3.338 0.366 1.00 98.94 78 ILE A CA 1
ATOM 622 C C . ILE A 1 78 ? -1.477 4.223 0.345 1.00 98.94 78 ILE A C 1
ATOM 624 O O . ILE A 1 78 ? -1.569 5.442 0.200 1.00 98.94 78 ILE A O 1
ATOM 628 N N . THR A 1 79 ? -0.298 3.628 0.498 1.00 98.94 79 THR A N 1
ATOM 629 C CA . THR A 1 79 ? 0.983 4.341 0.441 1.00 98.94 79 THR A CA 1
ATOM 630 C C . THR A 1 79 ? 1.919 3.713 -0.582 1.00 98.94 79 THR A C 1
ATOM 632 O O . THR A 1 79 ? 2.148 2.511 -0.536 1.00 98.94 79 THR A O 1
ATOM 635 N N . LEU A 1 80 ? 2.505 4.538 -1.448 1.00 98.81 80 LEU A N 1
ATOM 636 C CA . LEU A 1 80 ? 3.571 4.154 -2.366 1.00 98.81 80 LEU A CA 1
ATOM 637 C C . LEU A 1 80 ? 4.860 4.873 -1.981 1.00 98.81 80 LEU A C 1
ATOM 639 O O . LEU A 1 80 ? 4.883 6.102 -1.845 1.00 98.81 80 LEU A O 1
ATOM 643 N N . TYR A 1 81 ? 5.918 4.092 -1.809 1.00 98.75 81 TYR A N 1
ATOM 644 C CA . TYR A 1 81 ? 7.255 4.537 -1.453 1.00 98.75 81 TYR A CA 1
ATOM 645 C C . TYR A 1 81 ? 8.258 4.006 -2.467 1.00 98.75 81 TYR A C 1
ATOM 647 O O . TYR A 1 81 ? 8.482 2.797 -2.549 1.00 98.75 81 TYR A O 1
ATOM 655 N N . GLU A 1 82 ? 8.847 4.920 -3.245 1.00 98.81 82 GLU A N 1
ATOM 656 C CA . GLU A 1 82 ? 9.931 4.604 -4.183 1.00 98.81 82 GLU A CA 1
ATOM 657 C C . GLU A 1 82 ? 9.588 3.415 -5.102 1.00 98.81 82 GLU A C 1
ATOM 659 O O . GLU A 1 82 ? 10.404 2.520 -5.291 1.00 98.81 82 GLU A O 1
ATOM 664 N N . SER A 1 83 ? 8.348 3.353 -5.596 1.00 98.88 83 SER A N 1
ATOM 665 C CA . SER A 1 83 ? 7.766 2.176 -6.252 1.00 98.88 83 SER A CA 1
ATOM 666 C C . SER A 1 83 ? 6.937 2.597 -7.463 1.00 98.88 83 SER A C 1
ATOM 668 O O . SER A 1 83 ? 5.746 2.893 -7.350 1.00 98.88 83 SER A O 1
ATOM 670 N N . ALA A 1 84 ? 7.605 2.692 -8.612 1.00 98.75 84 ALA A N 1
ATOM 671 C CA . ALA A 1 84 ? 7.048 3.186 -9.868 1.00 98.75 84 ALA A CA 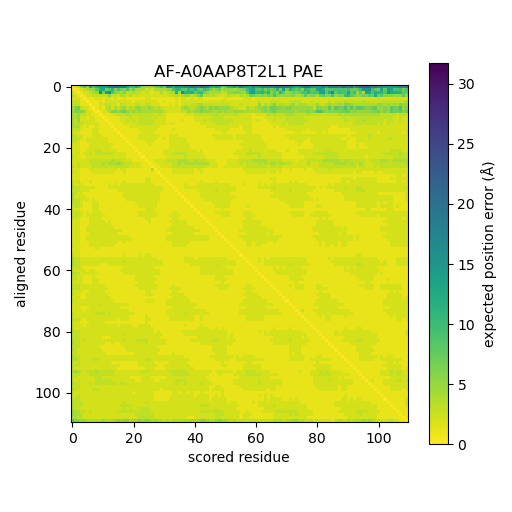1
ATOM 672 C C . ALA A 1 84 ? 6.117 2.178 -10.570 1.00 98.75 84 ALA A C 1
ATOM 674 O O . ALA A 1 84 ? 6.029 1.017 -10.180 1.00 98.75 84 ALA A O 1
ATOM 675 N N . ASP A 1 85 ? 5.430 2.643 -11.615 1.00 98.81 85 ASP A N 1
ATOM 676 C CA . ASP A 1 85 ? 4.743 1.798 -12.605 1.00 98.81 85 ASP A CA 1
ATOM 677 C C . ASP A 1 85 ? 3.672 0.851 -12.023 1.00 98.81 85 ASP A C 1
ATOM 679 O O . ASP A 1 85 ? 3.411 -0.227 -12.553 1.00 98.81 85 ASP A O 1
ATOM 683 N N . ASN A 1 86 ? 3.012 1.253 -10.934 1.00 98.94 86 ASN A N 1
ATOM 684 C CA . ASN A 1 86 ? 1.897 0.509 -10.342 1.00 98.94 86 ASN A CA 1
ATOM 685 C C . ASN A 1 86 ? 0.542 1.081 -10.793 1.00 98.94 86 ASN A C 1
ATOM 687 O O . ASN A 1 86 ? 0.410 2.289 -11.007 1.00 98.94 86 ASN A O 1
ATOM 691 N N . LEU A 1 87 ? -0.469 0.213 -10.895 1.00 98.88 87 LEU A N 1
ATOM 692 C CA . LEU A 1 87 ? -1.845 0.577 -11.248 1.00 98.88 87 LEU A CA 1
ATOM 693 C C . LEU A 1 87 ? -2.761 0.444 -10.028 1.00 98.88 87 LEU A C 1
ATOM 695 O O . LEU A 1 87 ? -2.911 -0.646 -9.472 1.00 98.88 87 LEU A O 1
ATOM 699 N N . LEU A 1 88 ? -3.405 1.540 -9.633 1.00 98.88 88 LEU A N 1
ATOM 700 C CA . LEU A 1 88 ? -4.406 1.596 -8.575 1.00 98.88 88 LEU A CA 1
ATOM 701 C C . LEU A 1 88 ? -5.793 1.793 -9.195 1.00 98.88 88 LEU A C 1
ATOM 703 O O . LEU A 1 88 ? -6.158 2.892 -9.596 1.00 98.88 88 LEU A O 1
ATOM 707 N N . TRP A 1 89 ? -6.615 0.746 -9.213 1.00 98.88 89 TRP A N 1
ATOM 708 C CA . TRP A 1 89 ? -7.884 0.765 -9.944 1.00 98.88 89 TRP A CA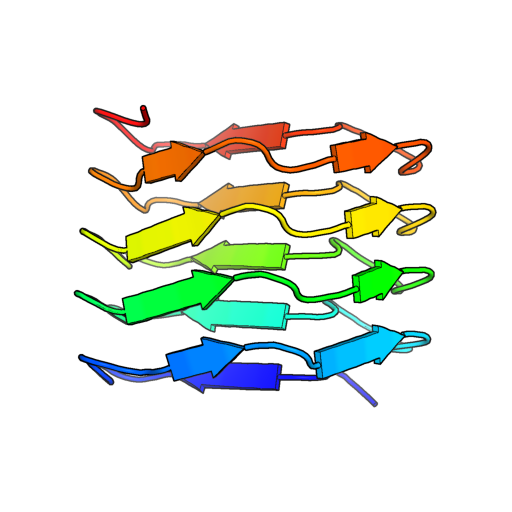 1
ATOM 709 C C . TRP A 1 89 ? -9.105 0.478 -9.064 1.00 98.88 89 TRP A C 1
ATOM 711 O O . TRP A 1 89 ? -9.218 -0.578 -8.451 1.00 98.88 89 TRP A O 1
ATOM 721 N N . GLY A 1 90 ? -10.064 1.406 -9.003 1.00 98.75 90 GLY A N 1
ATOM 722 C CA . GLY A 1 90 ? -11.361 1.159 -8.353 1.00 98.75 90 GLY A CA 1
ATOM 723 C C . GLY A 1 90 ? -11.305 0.879 -6.842 1.00 98.75 90 GLY A C 1
ATOM 724 O O . GLY A 1 90 ? -12.239 0.294 -6.300 1.00 98.75 90 GLY A O 1
ATOM 725 N N . ASN A 1 91 ? -10.225 1.261 -6.152 1.00 98.88 91 ASN A N 1
ATOM 726 C CA . ASN A 1 91 ? -10.108 1.088 -4.701 1.00 98.88 91 ASN A CA 1
ATOM 727 C C . ASN A 1 91 ? -11.023 2.069 -3.952 1.00 98.88 91 ASN A C 1
ATOM 729 O O . ASN A 1 91 ? -11.048 3.262 -4.255 1.00 98.88 91 ASN A O 1
ATOM 733 N N . GLN A 1 92 ? -11.707 1.586 -2.918 1.00 98.88 92 GLN A N 1
ATOM 734 C CA . GLN A 1 92 ? -12.492 2.415 -2.008 1.00 98.88 92 GLN A CA 1
ATOM 735 C C . GLN A 1 92 ? -11.647 2.766 -0.784 1.00 98.88 92 GLN A C 1
ATOM 737 O O . GLN A 1 92 ? -11.418 1.928 0.086 1.00 98.88 92 GLN A O 1
ATOM 742 N N . VAL A 1 93 ? -11.169 4.011 -0.705 1.00 98.88 93 VAL A N 1
ATOM 743 C CA . VAL A 1 93 ? -10.230 4.442 0.342 1.00 98.88 93 VAL A CA 1
ATOM 744 C C . VAL A 1 93 ? -10.867 5.502 1.241 1.00 98.88 93 VAL A C 1
ATOM 746 O O . VAL A 1 93 ? -10.874 6.687 0.914 1.00 98.88 93 VAL A O 1
ATOM 749 N N . ILE A 1 94 ? -11.438 5.075 2.372 1.00 98.75 94 ILE A N 1
ATOM 750 C CA . ILE A 1 94 ? -12.454 5.847 3.111 1.00 98.75 94 ILE A CA 1
ATOM 751 C C . ILE A 1 94 ? -12.048 6.053 4.579 1.00 98.75 94 ILE A C 1
ATOM 753 O O . ILE A 1 94 ? -11.674 5.116 5.274 1.00 98.75 94 ILE A O 1
ATOM 757 N N . SER A 1 95 ? -12.168 7.276 5.101 1.00 98.62 95 SER A N 1
ATOM 758 C CA . SER A 1 95 ? -12.015 7.573 6.543 1.00 98.62 95 SER A CA 1
ATOM 759 C C . SER A 1 95 ? -10.705 7.086 7.192 1.00 98.62 95 SER A C 1
ATOM 761 O O . SER A 1 95 ? -10.694 6.736 8.371 1.00 98.62 95 SER A O 1
ATOM 763 N N . ASN A 1 96 ? -9.595 7.045 6.450 1.00 98.88 96 ASN A N 1
ATOM 764 C CA . ASN A 1 96 ? -8.263 6.863 7.041 1.00 98.88 96 ASN A CA 1
ATOM 765 C C . ASN A 1 96 ? -7.837 8.171 7.731 1.00 98.88 96 ASN A C 1
ATOM 767 O O . ASN A 1 96 ? -8.237 9.250 7.297 1.00 98.88 96 ASN A O 1
ATOM 771 N N . ARG A 1 97 ? -7.070 8.101 8.827 1.00 98.81 97 ARG A N 1
ATOM 772 C CA . ARG A 1 97 ? -6.801 9.283 9.675 1.00 98.81 97 ARG A CA 1
ATOM 773 C C . ARG A 1 97 ? -5.908 10.339 9.019 1.00 98.81 97 ARG A C 1
ATOM 775 O O . ARG A 1 97 ? -5.865 11.467 9.501 1.00 98.81 97 ARG A O 1
ATOM 782 N N . ARG A 1 98 ? -5.160 9.973 7.978 1.00 98.75 98 ARG A N 1
ATOM 783 C CA . ARG A 1 98 ? -4.298 10.878 7.208 1.00 98.75 98 ARG A CA 1
ATOM 784 C C . ARG A 1 98 ? -4.732 10.911 5.742 1.00 98.75 98 ARG A C 1
ATOM 786 O O . ARG 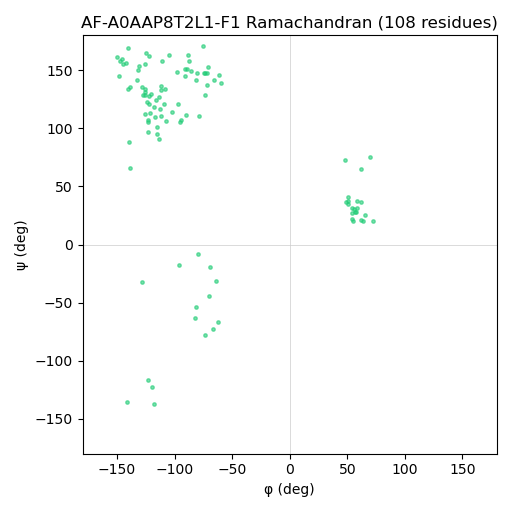A 1 98 ? -5.868 11.271 5.457 1.00 98.75 98 ARG A O 1
ATOM 793 N N . HIS A 1 99 ? -3.848 10.595 4.801 1.00 98.88 99 HIS A N 1
ATOM 794 C CA . HIS A 1 99 ? -4.156 10.684 3.378 1.00 98.88 99 HIS A CA 1
ATOM 795 C C . HIS A 1 99 ? -4.941 9.451 2.918 1.00 98.88 99 HIS A C 1
ATOM 797 O O . HIS A 1 99 ? -4.718 8.346 3.409 1.00 98.88 99 HIS A O 1
ATOM 803 N N . GLY A 1 100 ? -5.834 9.611 1.938 1.00 98.81 100 GLY A N 1
ATOM 804 C CA . GLY A 1 100 ? -6.439 8.462 1.260 1.00 98.81 100 GLY A CA 1
ATOM 805 C C . GLY A 1 100 ? -5.358 7.654 0.541 1.00 98.81 100 GLY A C 1
ATOM 806 O O . GLY A 1 100 ? -5.010 6.552 0.958 1.00 98.81 100 GLY A O 1
ATOM 807 N N . ILE A 1 101 ? -4.762 8.253 -0.487 1.00 98.81 101 ILE A N 1
ATOM 808 C CA . ILE A 1 101 ? -3.636 7.686 -1.234 1.00 98.81 101 ILE A CA 1
ATOM 809 C C . ILE A 1 101 ? -2.463 8.660 -1.128 1.00 98.81 101 ILE A C 1
ATOM 811 O O . ILE A 1 101 ? -2.625 9.854 -1.380 1.00 98.81 101 ILE A O 1
ATOM 815 N N . ARG A 1 102 ? -1.283 8.164 -0.746 1.00 98.81 102 ARG A N 1
ATOM 816 C CA . ARG A 1 102 ? -0.042 8.948 -0.706 1.00 98.81 102 ARG A CA 1
ATOM 817 C C . ARG A 1 102 ? 1.020 8.308 -1.584 1.00 98.81 102 ARG A C 1
ATOM 819 O O . ARG A 1 102 ? 1.353 7.142 -1.400 1.00 98.81 102 ARG A O 1
ATOM 826 N N . ILE A 1 103 ? 1.595 9.106 -2.476 1.00 98.75 103 ILE A N 1
ATOM 827 C CA . ILE A 1 103 ? 2.660 8.697 -3.392 1.00 98.75 103 ILE A CA 1
ATOM 828 C C . ILE A 1 103 ? 3.912 9.508 -3.056 1.00 98.75 103 ILE A C 1
ATOM 830 O O . ILE A 1 103 ? 3.863 10.737 -3.029 1.00 98.75 103 ILE A O 1
ATOM 834 N N . ARG A 1 104 ? 5.030 8.832 -2.774 1.00 98.75 104 ARG A N 1
ATOM 835 C CA . ARG A 1 104 ? 6.339 9.458 -2.544 1.00 98.75 104 ARG A CA 1
ATOM 836 C C . ARG A 1 104 ? 7.370 8.839 -3.480 1.00 98.75 104 ARG A C 1
ATOM 838 O O . ARG A 1 104 ? 7.502 7.617 -3.522 1.00 98.75 104 ARG A O 1
ATOM 845 N N . ASN A 1 105 ? 8.103 9.690 -4.200 1.00 98.69 105 ASN A N 1
ATOM 846 C CA . ASN A 1 105 ? 9.222 9.304 -5.071 1.00 98.69 105 ASN A CA 1
ATOM 847 C C . ASN A 1 105 ? 8.895 8.144 -6.029 1.00 98.69 105 ASN A C 1
ATOM 849 O O . ASN A 1 105 ? 9.723 7.274 -6.261 1.00 98.69 105 ASN A O 1
ATOM 853 N N . SER A 1 106 ? 7.667 8.101 -6.541 1.00 98.69 106 SER A N 1
ATOM 854 C CA . SER A 1 106 ? 7.192 7.036 -7.424 1.00 98.69 106 SER A CA 1
ATOM 855 C C . SER A 1 106 ? 6.605 7.678 -8.674 1.00 98.69 106 SER A C 1
ATOM 857 O O . SER A 1 106 ? 5.792 8.596 -8.565 1.00 98.69 106 SER A O 1
ATOM 859 N N . VAL A 1 107 ? 7.047 7.229 -9.844 1.00 98.69 107 VAL A N 1
ATOM 860 C CA . VAL A 1 107 ? 6.633 7.766 -11.148 1.00 98.69 107 VAL A CA 1
ATOM 861 C C . VAL A 1 107 ? 5.660 6.811 -11.837 1.00 98.69 107 VAL A C 1
ATOM 863 O O . VAL A 1 107 ? 5.557 5.649 -11.448 1.00 98.69 107 VAL A O 1
ATOM 866 N N . ASN A 1 108 ? 4.939 7.303 -12.849 1.00 98.62 108 ASN A N 1
ATOM 867 C CA . ASN A 1 108 ? 4.036 6.509 -13.696 1.00 98.62 108 ASN A CA 1
ATOM 868 C C . ASN A 1 108 ? 2.947 5.727 -12.938 1.00 98.62 108 ASN A C 1
ATOM 870 O O . ASN A 1 108 ? 2.509 4.664 -13.381 1.00 98.62 108 ASN A O 1
ATOM 874 N N . ILE A 1 109 ? 2.500 6.259 -11.799 1.00 98.69 109 ILE A N 1
ATOM 875 C CA . ILE A 1 109 ? 1.365 5.693 -11.072 1.00 98.69 109 ILE A CA 1
ATOM 876 C C . ILE A 1 109 ? 0.089 6.029 -11.835 1.00 98.69 109 ILE A C 1
ATOM 878 O O . ILE A 1 109 ? -0.126 7.189 -12.194 1.00 98.69 109 ILE A O 1
ATOM 882 N N . ARG A 1 110 ? -0.719 5.004 -12.094 1.00 96.38 110 ARG A N 1
ATOM 883 C CA . ARG A 1 110 ? -1.978 5.102 -12.835 1.00 96.38 110 ARG A CA 1
ATOM 88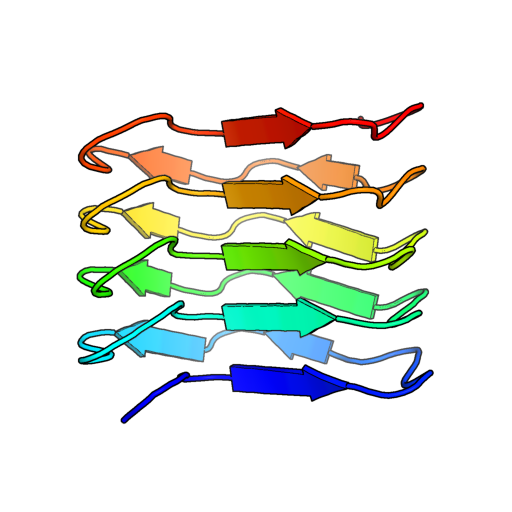4 C C . ARG A 1 110 ? -3.158 4.740 -11.955 1.00 96.38 110 ARG A C 1
ATOM 886 O O . ARG A 1 110 ? -2.983 3.850 -11.094 1.00 96.38 110 ARG A O 1
#

Mean predicted aligned error: 1.93 Å

Foldseek 3Di:
DQEQAEAEDQAEAEEAEDEEFEDHDHEEREEYEAQHENYEHEHYEFEHHAEERYEYYHQYAHYEHEHYEFEHHQYEHYEYYLYEHYEYYHYHQYHHNYYSYYYDNYYHYD

Secondary structure (DSSP, 8-state):
---SB--BSS-BS-EEES-EEE--SSS-SEEEESS-BS-EEES-EEES-SS-SEEEESS--S-EEES-EEES-SS-SEEEES--S-EEES-EEES-SS-SEEEES--S--

Solvent-accessible surface area (backbone atoms only — not comparable to full-atom values): 4890 Å² total; per-residue (Å²): 94,54,53,66,44,73,56,52,74,60,40,60,65,46,79,51,61,71,44,80,32,61,62,17,69,67,26,30,11,34,36,38,29,41,36,34,24,56,25,40,41,29,52,26,38,18,28,48,6,49,22,27,12,32,36,37,24,52,51,21,28,53,28,43,39,29,48,27,44,21,30,49,5,60,25,27,11,38,39,35,34,44,22,32,48,28,37,62,43,78,54,47,57,45,74,25,70,54,44,44,72,44,81,38,83,46,50,72,69,76

Radius of gyration: 12.0 Å; Cα contacts (8 Å, |Δi|>4): 378; chains: 1; bounding box: 25×24×30 Å

Nearest PDB structures (foldseek):
  4ozy-assembly1_A  TM=1.007E+00  e=1.032E-12  Pseudomonas syringae pv. tomato str. DC3000
  4ozz-assembly1_A  TM=1.007E+00  e=1.530E-12  Pseudomonas syringae pv. tomato str. DC3000
  4nk6-assembly1_A  TM=1.007E+00  e=1.619E-12  Pseudomonas syringae pv. tomato str. DC3000
  4nk8-assembly1_A  TM=1.007E+00  e=5.277E-12  Pseudomonas syringae pv. tomato str. DC3000
  5lw3-assembly1_A  TM=6.705E-01  e=1.890E-03  Azotobacter vinelandii